Protein 5H20 (pdb70)

CATH classification: 1.10.10.10

B-factor: mean 76.18, std 34.1, range [45.08, 221.01]

Nearest PDB structures (foldseek):
  5h20-assembly1_A-2  TM=1.010E+00  e=2.659E-18  Bacteroides fragilis NCTC 9343
  5zqh-assembly1_A-2  TM=8.351E-01  e=2.480E-07  Streptococcus pneumoniae
  5dym-assembly1_A-2  TM=8.691E-01  e=1.279E-06  Clostridioides difficile R20291
  5zhv-assembly1_B  TM=8.618E-01  e=3.422E-06  Mycobacterium tuberculosis H37Rv
  3elk-assembly1_B  TM=8.307E-01  e=1.547E-05  Thermoplasma acidophilum

Organism: Bacteroides fragilis (strain ATCC 25285 / DSM 2151 / CCUG 4856 / JCM 11019 / LMG 10263 / NCTC 934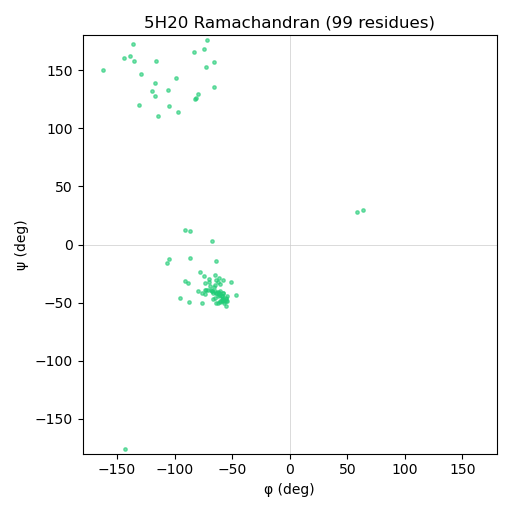3 / Onslow / VPI 2553 / EN-2) (NCBI:txid272559)

Secondary structure (DSSP, 8-state):
-HHHHHHHHHHHHHHHHHHHTTS-B-HHHHHHHHHHTT----HHHHHHHHHHHHHTTSEEEEEE--SSS--EEEEEE-HHHHHHHHHHHHHHHHTTTHHHHH-

Sequence (103 aa):
DNVKSQQMRKGMLEYCIMLLLHKEPAYASDIIQKLKEARLIVVEGTLYPLLTRRLKNDDLLSYEWVESTQGPPRKYYKLTGKGESFLGELEASWKELNETVNHIA

Solvent-accessible surface area: 7526 Å² total; per-residue (Å²): 113,124,100,122,50,101,122,150,70,28,112,48,31,38,32,4,4,72,49,4,80,178,99,61,3,43,14,54,52,1,47,100,61,5,125,129,62,224,90,137,15,94,95,63,57,2,98,63,7,1,57,107,7,58,103,76,89,12,1,40,65,114,131,58,129,63,136,169,36,103,70,100,63,71,10,104,13,25,58,115,0,74,83,74,5,36,104,41,67,60,55,104,166,109,86,94,115,57,75,110,157,123,117

Structure (mmCIF, N/CA/C/O backbone):
data_5H20
#
_entry.id   5H20
#
_cell.length_a   72.890
_cell.length_b   72.890
_cell.length_c   84.141
_cell.angle_alpha   90.000
_cell.angle_beta   90.000
_cell.angle_gamma   120.000
#
_symmetry.space_group_name_H-M   'P 32 2 1'
#
loop_
_entity.id
_entity.type
_entity.pdbx_description
1 polymer 'Putative PadR-family transcriptional regulatory protein'
2 non-polymer 'PHOSPHATE ION'
3 non-polymer alpha-D-glucopyranose
4 non-polymer 'ISOPROPYL ALCOHOL'
5 water water
#
loop_
_atom_site.group_PDB
_atom_site.id
_atom_site.type_symbol
_atom_site.label_atom_id
_atom_site.label_alt_id
_atom_site.label_comp_id
_atom_site.label_asym_id
_atom_site.label_entity_id
_atom_site.label_seq_id
_atom_site.pdbx_PDB_ins_code
_atom_site.Cartn_x
_atom_site.Cartn_y
_atom_site.Cartn_z
_atom_site.occupancy
_atom_site.B_iso_or_equiv
_atom_site.auth_seq_id
_atom_site.auth_comp_id
_atom_site.auth_asym_id
_atom_site.auth_atom_id
_atom_site.pdbx_PDB_model_num
ATOM 1 N N . ASP A 1 4 ? 28.009 -3.082 25.254 1.00 68.78 4 ASP A N 1
ATOM 2 C CA . ASP A 1 4 ? 26.760 -3.668 24.676 1.00 68.50 4 ASP A CA 1
ATOM 3 C C . ASP A 1 4 ? 26.631 -3.373 23.172 1.00 66.51 4 ASP A C 1
ATOM 4 O O . ASP A 1 4 ? 27.097 -4.171 22.354 1.00 68.42 4 ASP A O 1
ATOM 6 N N . ASN A 1 5 ? 26.018 -2.238 22.820 1.00 106.47 5 ASN A N 1
ATOM 7 C CA . ASN A 1 5 ? 25.828 -1.842 21.424 1.00 95.57 5 ASN A CA 1
ATOM 8 C C . ASN A 1 5 ? 27.115 -1.307 20.791 1.00 83.22 5 ASN A C 1
ATOM 9 O O . ASN A 1 5 ? 27.498 -1.756 19.710 1.00 79.24 5 ASN A O 1
ATOM 14 N N . VAL A 1 6 ? 27.7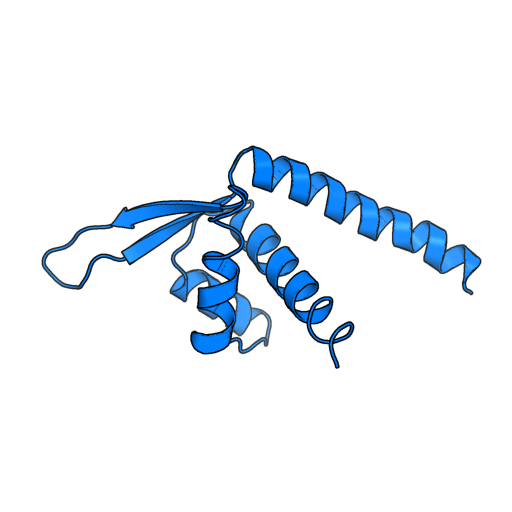72 -0.362 21.471 1.00 77.16 6 VAL A N 1
ATOM 15 C CA . VAL A 1 6 ? 29.063 0.207 21.036 1.00 69.62 6 VAL A CA 1
ATOM 16 C C . VAL A 1 6 ? 30.158 -0.866 20.908 1.00 65.34 6 VAL A C 1
ATOM 17 O O . VAL A 1 6 ? 30.870 -0.915 19.905 1.00 61.66 6 VAL A O 1
ATOM 21 N N . LYS A 1 7 ? 30.280 -1.724 21.918 1.00 66.48 7 LYS A N 1
ATOM 22 C CA . LYS A 1 7 ? 31.245 -2.828 21.892 1.00 64.86 7 LYS A CA 1
ATOM 23 C C . LYS A 1 7 ? 31.006 -3.773 20.701 1.00 61.98 7 LYS A C 1
ATOM 24 O O . LYS A 1 7 ? 31.948 -4.163 20.010 1.00 59.06 7 LYS A O 1
ATOM 30 N N . SER A 1 8 ? 29.741 -4.111 20.463 1.00 63.90 8 SER A N 1
ATOM 31 C CA . SER A 1 8 ? 29.344 -4.980 19.349 1.00 64.83 8 SER A CA 1
ATOM 32 C C . SER A 1 8 ? 29.711 -4.423 17.965 1.00 59.96 8 SER A C 1
ATOM 33 O O . SER A 1 8 ? 30.283 -5.156 17.146 1.00 59.10 8 SER A O 1
ATOM 36 N N . GLN A 1 9 ? 29.390 -3.146 17.716 1.00 58.09 9 GLN A N 1
ATOM 37 C CA A GLN A 1 9 ? 29.648 -2.524 16.410 0.50 56.75 9 GLN A CA 1
ATOM 38 C CA B GLN A 1 9 ? 29.646 -2.529 16.408 0.50 56.50 9 GLN A CA 1
ATOM 39 C C . GLN A 1 9 ? 31.145 -2.359 16.156 1.00 5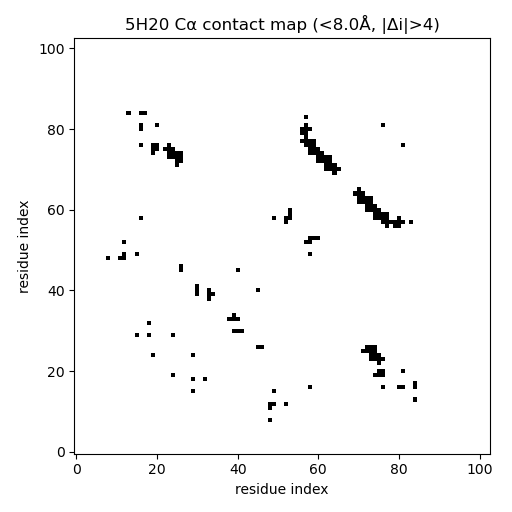3.49 9 GLN A C 1
ATOM 40 O O . GLN A 1 9 ? 31.619 -2.584 15.025 1.00 54.12 9 GLN A O 1
ATOM 51 N N . MET A 1 10 ? 31.880 -1.991 17.208 1.00 52.22 10 MET A N 1
ATOM 52 C CA . MET A 1 10 ? 33.339 -1.812 17.149 1.00 51.57 10 MET A CA 1
ATOM 53 C C . MET A 1 10 ? 34.090 -3.129 16.886 1.00 51.39 10 MET A C 1
ATOM 54 O O . MET A 1 10 ? 35.099 -3.137 16.185 1.00 51.69 10 MET A O 1
ATOM 59 N N . ARG A 1 11 ? 33.588 -4.225 17.455 1.00 51.38 11 ARG A N 1
ATOM 60 C CA . ARG A 1 11 ? 34.152 -5.561 17.236 1.00 52.88 11 ARG A CA 1
ATOM 61 C C . ARG A 1 11 ? 33.843 -6.103 15.843 1.00 51.86 11 ARG A C 1
ATOM 62 O O . ARG A 1 11 ? 34.701 -6.750 15.233 1.00 54.15 11 ARG A O 1
ATOM 70 N N . LYS A 1 12 ? 32.620 -5.856 15.358 1.00 50.57 12 LYS A N 1
ATOM 71 C CA . LYS A 1 12 ? 32.248 -6.134 13.951 1.00 51.20 12 LYS A CA 1
ATOM 72 C C . LYS A 1 12 ? 33.171 -5.372 13.008 1.00 48.29 12 LYS A C 1
ATOM 73 O O . LYS A 1 12 ? 33.609 -5.926 12.001 1.00 50.33 12 LYS A O 1
ATOM 79 N N . GLY A 1 13 ? 33.450 -4.113 13.361 1.00 45.54 13 GLY A N 1
ATOM 80 C CA . GLY A 1 13 ? 34.334 -3.219 12.605 1.00 46.36 13 GLY A CA 1
ATOM 81 C C . GLY A 1 13 ? 35.734 -3.777 12.470 1.00 47.60 13 GLY A C 1
ATOM 82 O O . GLY A 1 13 ? 36.285 -3.829 11.363 1.00 49.96 13 GLY A O 1
ATOM 83 N N . MET A 1 14 ? 36.295 -4.219 13.593 1.00 47.22 14 MET A N 1
ATOM 84 C CA . MET A 1 14 ? 37.624 -4.844 13.592 1.00 50.97 14 MET A CA 1
ATOM 85 C C . MET A 1 14 ? 37.686 -6.061 12.650 1.00 50.59 14 MET A C 1
ATOM 86 O O . MET A 1 14 ? 38.578 -6.141 11.800 1.00 53.42 14 MET A O 1
ATOM 91 N N . LE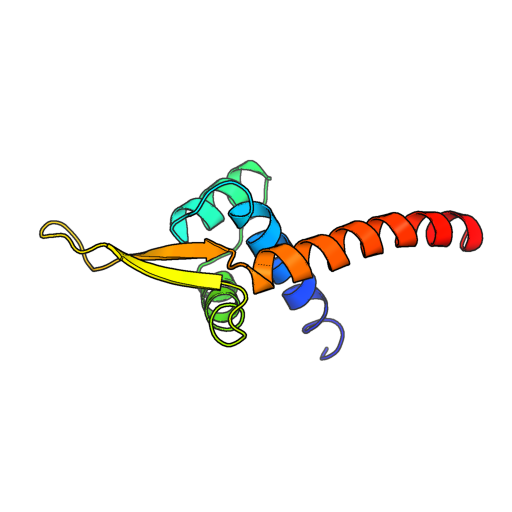U A 1 15 ? 36.718 -6.966 12.796 1.00 59.05 15 LEU A N 1
ATOM 92 C CA . LEU A 1 15 ? 36.586 -8.155 11.944 1.00 56.80 15 LEU A CA 1
ATOM 93 C C . LEU A 1 15 ? 36.353 -7.784 10.468 1.00 54.29 15 LEU A C 1
ATOM 94 O O . LEU A 1 15 ? 36.978 -8.371 9.585 1.00 53.85 15 LEU A O 1
ATOM 99 N N . GLU A 1 16 ? 35.494 -6.790 10.213 1.00 52.82 16 GLU A N 1
ATOM 100 C CA . GLU A 1 16 ? 35.248 -6.288 8.845 1.00 51.80 16 GLU A CA 1
ATOM 101 C C . GLU A 1 16 ? 36.498 -5.736 8.168 1.00 52.96 16 GLU A C 1
ATOM 102 O O . GLU A 1 16 ? 36.698 -5.947 6.969 1.00 52.77 16 GLU A O 1
ATOM 108 N N . TYR A 1 17 ? 37.316 -5.029 8.947 1.00 54.82 17 TYR A N 1
ATOM 109 C CA . TYR A 1 17 ? 38.592 -4.484 8.502 1.00 57.57 17 TYR A CA 1
ATOM 110 C C . TYR A 1 17 ? 39.582 -5.606 8.210 1.00 58.53 17 TYR A C 1
ATOM 111 O O . TYR A 1 17 ? 40.332 -5.532 7.242 1.00 60.04 17 TYR A O 1
ATOM 120 N N . CYS A 1 18 ? 39.566 -6.627 9.060 1.00 58.43 18 CYS A N 1
ATOM 121 C CA . CYS A 1 18 ? 40.410 -7.806 8.924 1.00 60.33 18 CYS A CA 1
ATOM 122 C C . CYS A 1 18 ? 40.087 -8.619 7.657 1.00 58.28 18 CYS A C 1
ATOM 123 O O . CYS A 1 18 ? 41.001 -9.082 6.964 1.00 59.79 18 CYS A O 1
ATOM 126 N N . ILE A 1 19 ? 38.793 -8.774 7.363 1.00 55.21 19 ILE A N 1
ATOM 127 C CA . ILE A 1 19 ? 38.318 -9.425 6.136 1.00 53.96 19 ILE A CA 1
ATOM 128 C C . ILE A 1 19 ? 38.810 -8.660 4.885 1.00 54.84 19 ILE A C 1
ATOM 129 O O . ILE A 1 19 ? 39.368 -9.272 3.951 1.00 55.11 19 ILE A O 1
ATOM 134 N N . MET A 1 20 ? 38.611 -7.334 4.887 1.00 55.07 20 MET A N 1
ATOM 135 C CA . MET A 1 20 ? 39.044 -6.476 3.774 1.00 56.68 20 MET A CA 1
ATOM 136 C C . MET A 1 20 ? 40.559 -6.518 3.607 1.00 60.09 20 MET A C 1
ATOM 137 O O . MET A 1 20 ? 41.056 -6.586 2.471 1.00 61.75 20 MET A O 1
ATOM 142 N N . LEU A 1 21 ? 41.275 -6.501 4.737 1.00 61.63 21 LEU A N 1
ATOM 143 C CA . LEU A 1 21 ? 42.728 -6.715 4.760 1.00 65.98 21 LEU A CA 1
ATOM 144 C C . LEU A 1 21 ? 43.148 -8.024 4.096 1.00 66.17 21 LEU A C 1
ATOM 145 O O . LEU A 1 21 ? 43.990 -8.010 3.198 1.00 69.13 21 LEU A O 1
ATOM 150 N N . LEU A 1 22 ? 42.551 -9.138 4.529 1.00 63.80 22 LEU A N 1
ATOM 151 C CA . LEU A 1 22 ? 42.862 -10.473 3.989 1.00 64.32 22 LEU A CA 1
ATOM 152 C C . LEU A 1 22 ? 42.496 -10.642 2.511 1.00 63.42 22 LEU A C 1
ATOM 153 O O . LEU A 1 22 ? 43.174 -11.369 1.790 1.00 65.41 22 LEU A O 1
ATOM 158 N N . LEU A 1 23 ? 41.461 -9.937 2.058 1.00 61.49 23 LEU A N 1
ATOM 159 C CA . LEU A 1 23 ? 41.010 -10.025 0.662 1.00 61.42 23 LEU A CA 1
ATOM 160 C C . LEU A 1 23 ? 41.725 -9.090 -0.322 1.00 65.09 23 LEU A C 1
ATOM 161 O O . LEU A 1 23 ? 41.590 -9.250 -1.537 1.00 65.75 23 LEU A O 1
ATOM 166 N N . HIS A 1 24 ? 42.498 -8.137 0.210 1.00 68.45 24 HIS A N 1
ATOM 167 C CA . HIS A 1 24 ? 43.085 -7.062 -0.597 1.00 72.95 24 HIS A CA 1
ATOM 168 C C . HIS A 1 24 ? 44.106 -7.539 -1.627 1.00 77.32 24 HIS A C 1
ATOM 169 O O . HIS A 1 24 ? 44.186 -6.964 -2.713 1.00 80.03 24 HIS A O 1
ATOM 176 N N . LYS A 1 25 ? 44.870 -8.580 -1.297 1.00 78.90 25 LYS A N 1
ATOM 177 C CA . LYS A 1 25 ? 45.828 -9.130 -2.257 1.00 83.78 25 LYS A CA 1
ATOM 178 C C . LYS A 1 25 ? 45.248 -10.309 -3.031 1.00 81.51 25 LYS A C 1
ATOM 179 O O . LYS A 1 25 ? 45.378 -10.368 -4.257 1.00 83.53 25 LYS A O 1
ATOM 185 N N . GLU A 1 26 ? 44.602 -11.228 -2.314 1.00 77.98 26 GLU A N 1
ATOM 186 C CA . GLU A 1 26 ? 44.049 -12.430 -2.918 1.00 76.60 26 GLU A CA 1
ATOM 187 C C . GLU A 1 26 ? 42.536 -12.527 -2.737 1.00 71.90 26 GLU A C 1
ATOM 188 O O . GLU A 1 26 ? 42.043 -12.336 -1.620 1.00 69.91 26 GLU A O 1
ATOM 194 N N . PRO A 1 27 ? 41.796 -12.834 -3.833 1.00 71.05 27 PRO A N 1
ATOM 195 C CA . PRO A 1 27 ? 40.408 -13.267 -3.672 1.00 67.68 27 PRO A CA 1
ATOM 196 C C . PRO A 1 27 ? 40.370 -14.618 -2.951 1.00 66.77 27 PRO A C 1
ATOM 197 O O . PRO A 1 27 ? 41.369 -15.342 -2.961 1.00 69.17 27 PRO A O 1
ATOM 201 N N . ALA A 1 28 ? 39.247 -14.943 -2.313 1.00 64.20 28 ALA A N 1
ATOM 202 C CA . ALA A 1 28 ? 39.173 -16.132 -1.457 1.00 63.55 28 ALA A CA 1
ATOM 203 C C . ALA A 1 28 ? 37.752 -16.596 -1.159 1.00 61.76 28 ALA A C 1
ATOM 204 O O . ALA A 1 28 ? 36.818 -15.792 -1.143 1.00 60.17 28 ALA A O 1
ATOM 206 N N . TYR A 1 29 ? 37.615 -17.906 -0.949 1.00 62.56 29 TYR A N 1
ATOM 207 C CA . TYR A 1 29 ? 36.426 -18.502 -0.356 1.00 62.36 29 TYR A CA 1
ATOM 208 C C . TYR A 1 29 ? 36.435 -18.157 1.132 1.00 61.39 29 TYR A C 1
ATOM 209 O O . TYR A 1 29 ? 37.507 -17.941 1.728 1.00 61.40 29 TYR A O 1
ATOM 218 N N . ALA A 1 30 ? 35.248 -18.094 1.733 1.00 60.85 30 ALA A N 1
ATOM 219 C CA . ALA A 1 30 ? 35.109 -17.942 3.181 1.00 60.28 30 ALA A CA 1
ATOM 220 C C . ALA A 1 30 ? 36.011 -18.896 3.992 1.00 62.01 30 ALA A C 1
ATOM 221 O O . ALA A 1 30 ? 36.633 -18.478 4.968 1.00 61.73 30 ALA A O 1
ATOM 223 N N . SER A 1 31 ? 36.074 -20.157 3.563 1.00 64.52 31 SER A N 1
ATOM 224 C CA . SER A 1 31 ? 36.989 -21.176 4.098 1.00 67.20 31 SER A CA 1
ATOM 225 C C . SER A 1 31 ? 38.476 -20.817 4.004 1.00 67.23 31 SER A C 1
ATOM 226 O O . SER A 1 31 ? 39.260 -21.268 4.836 1.00 70.42 31 SER A O 1
ATOM 229 N N . ASP A 1 32 ? 38.870 -20.038 2.991 1.00 65.32 32 ASP A N 1
ATOM 230 C CA . ASP A 1 32 ? 40.260 -19.563 2.908 1.00 66.01 32 ASP A CA 1
ATOM 231 C C . ASP A 1 32 ? 40.502 -18.484 3.952 1.00 64.53 32 ASP A C 1
ATOM 232 O O . ASP A 1 32 ? 41.575 -18.432 4.545 1.00 67.01 32 ASP A O 1
ATOM 237 N N . ILE A 1 33 ? 39.504 -17.621 4.142 1.00 61.31 33 ILE A N 1
ATOM 238 C CA . ILE A 1 33 ? 39.547 -16.550 5.134 1.00 60.36 33 ILE A CA 1
ATOM 239 C C . ILE A 1 33 ? 39.663 -17.151 6.535 1.00 62.27 33 ILE A C 1
ATOM 240 O O . ILE A 1 33 ? 40.560 -16.767 7.288 1.00 63.69 33 ILE A O 1
ATOM 245 N N . ILE A 1 34 ? 38.780 -18.110 6.840 1.00 62.76 34 ILE A N 1
ATOM 246 C CA . ILE A 1 34 ? 38.790 -18.852 8.112 1.00 65.88 34 ILE A CA 1
ATOM 247 C C . ILE A 1 34 ? 40.172 -19.477 8.353 1.00 69.97 34 ILE A C 1
ATOM 248 O O . ILE A 1 34 ? 40.711 -19.371 9.463 1.00 72.75 34 ILE A O 1
ATOM 253 N N . GLN A 1 35 ? 40.742 -20.070 7.303 1.00 70.79 35 GLN A N 1
ATOM 254 C CA . GLN A 1 35 ? 42.044 -20.736 7.366 1.00 75.71 35 GLN A CA 1
ATOM 255 C C . GLN A 1 35 ? 43.209 -19.770 7.609 1.00 77.23 35 GLN A C 1
ATOM 256 O O . GLN A 1 35 ? 44.132 -20.090 8.363 1.00 81.79 35 GLN A O 1
ATOM 262 N N . LYS A 1 36 ? 43.163 -18.600 6.966 1.00 73.39 36 LYS A N 1
ATOM 263 C CA . LYS A 1 36 ? 44.209 -17.573 7.121 1.00 73.11 36 LYS A CA 1
ATOM 264 C C . LYS A 1 36 ? 44.164 -16.929 8.499 1.00 72.01 36 LYS A C 1
ATOM 265 O O . LYS A 1 36 ? 45.202 -16.536 9.048 1.00 74.29 36 LYS A O 1
ATOM 271 N N . LEU A 1 37 ? 42.950 -16.833 9.040 1.00 69.30 37 LEU A N 1
ATOM 272 C CA . LEU A 1 37 ? 42.717 -16.452 10.413 1.00 69.01 37 LEU A CA 1
ATOM 273 C C . LEU A 1 37 ? 43.306 -17.484 11.391 1.00 73.04 37 LEU A C 1
ATOM 274 O O . LEU A 1 37 ? 43.899 -17.099 12.399 1.00 74.44 37 LEU A O 1
ATOM 279 N N . LYS A 1 38 ? 43.148 -18.778 11.080 1.00 75.23 38 LYS A N 1
ATOM 280 C CA . LYS A 1 38 ? 43.685 -19.883 11.894 1.00 79.71 38 LYS A CA 1
ATOM 281 C C . LYS A 1 38 ? 45.208 -19.802 12.033 1.00 82.91 38 LYS A C 1
ATOM 282 O O . LYS A 1 38 ? 45.748 -19.979 13.136 1.00 86.12 38 LYS A O 1
ATOM 288 N N . GLU A 1 39 ? 45.874 -19.522 10.912 1.00 82.58 39 GLU A N 1
ATOM 289 C CA . GLU A 1 39 ? 47.314 -19.267 10.841 1.00 85.74 39 GLU A CA 1
ATOM 290 C C . GLU A 1 39 ? 47.746 -18.050 11.658 1.00 84.64 39 GLU A C 1
ATOM 291 O O . GLU A 1 39 ? 48.881 -17.995 12.125 1.00 88.62 39 GLU A O 1
ATOM 297 N N . ALA A 1 40 ? 46.841 -17.078 11.805 1.00 80.06 40 ALA A N 1
ATOM 298 C CA . ALA A 1 40 ? 47.075 -15.873 12.613 1.00 79.68 40 ALA A CA 1
ATOM 299 C C . ALA A 1 40 ? 46.715 -16.079 14.091 1.00 81.18 40 ALA A C 1
ATOM 300 O O . ALA A 1 40 ? 46.673 -15.112 14.873 1.00 81.50 40 ALA A O 1
ATOM 302 N N . ARG A 1 41 ? 46.492 -17.346 14.466 1.00 82.93 41 ARG A N 1
ATOM 303 C CA . ARG A 1 41 ? 46.068 -17.770 15.816 1.00 84.64 41 ARG A CA 1
ATOM 304 C C . ARG A 1 41 ? 44.685 -17.233 16.217 1.00 80.65 41 ARG A C 1
ATOM 305 O O . ARG A 1 41 ? 44.405 -17.018 17.407 1.00 82.14 41 ARG A O 1
ATOM 313 N N . LEU A 1 42 ? 43.832 -17.032 15.207 1.00 76.01 42 LEU A N 1
ATOM 314 C CA . LEU A 1 42 ? 42.461 -16.544 15.376 1.00 72.47 42 LEU A CA 1
ATOM 315 C C . LEU A 1 42 ? 41.443 -17.581 14.909 1.00 71.62 42 LEU A C 1
ATOM 316 O O . LEU A 1 42 ? 41.545 -18.107 13.801 1.00 71.22 42 LEU A O 1
ATOM 321 N N . ILE A 1 43 ? 40.483 -17.886 15.775 1.00 72.41 43 ILE A N 1
ATOM 322 C CA . ILE A 1 43 ? 39.347 -18.733 15.430 1.00 72.46 43 ILE A CA 1
ATOM 323 C C . ILE A 1 43 ? 38.148 -17.803 15.264 1.00 69.09 43 ILE A C 1
ATOM 324 O O . ILE A 1 43 ? 37.781 -17.068 16.185 1.00 69.32 43 ILE A O 1
ATOM 329 N N . VAL A 1 44 ? 37.588 -17.806 14.062 1.00 66.66 44 VAL A N 1
ATOM 330 C CA . VAL A 1 44 ? 36.341 -17.104 13.760 1.00 64.20 44 VAL A CA 1
ATOM 331 C C . VAL A 1 44 ? 35.478 -18.138 13.037 1.00 65.18 44 VAL A C 1
ATOM 332 O O . VAL A 1 44 ? 35.879 -18.677 11.996 1.00 65.37 44 VAL A O 1
ATOM 336 N N . VAL A 1 45 ? 34.318 -18.429 13.614 1.00 66.60 45 VAL A N 1
ATOM 337 C CA . VAL A 1 45 ? 33.393 -19.426 13.071 1.00 68.84 45 VAL A CA 1
ATOM 338 C C . VAL A 1 45 ? 32.507 -18.845 11.963 1.00 66.38 45 VAL A C 1
ATOM 339 O O . VAL A 1 45 ? 32.435 -17.617 11.787 1.00 62.95 45 VAL A O 1
ATOM 343 N N . GLU A 1 46 ? 31.852 -19.745 11.227 1.00 68.79 46 GLU A N 1
ATOM 344 C CA . GLU A 1 46 ? 30.933 -19.406 10.136 1.00 67.81 46 GLU A CA 1
ATOM 345 C C . GLU A 1 46 ? 29.813 -18.471 10.590 1.00 66.81 46 GLU A C 1
ATOM 346 O O . GLU A 1 46 ? 29.540 -17.477 9.927 1.00 64.00 46 GLU A O 1
ATOM 352 N N . GLY A 1 47 ? 29.199 -18.780 11.735 1.00 69.68 47 GLY A N 1
ATOM 353 C CA . GLY A 1 47 ? 28.186 -17.919 12.362 1.00 69.77 47 GLY A CA 1
ATOM 354 C C . GLY A 1 47 ? 28.597 -16.459 12.538 1.00 65.48 47 GLY A C 1
ATOM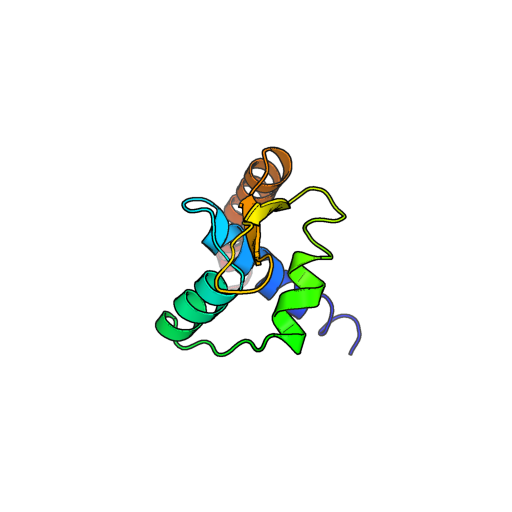 355 O O . GLY A 1 47 ? 27.746 -15.565 12.473 1.00 65.38 47 GLY A O 1
ATOM 356 N N . THR A 1 48 ? 29.895 -16.224 12.761 1.00 62.77 48 THR A N 1
ATOM 357 C CA . THR A 1 48 ? 30.451 -14.875 12.919 1.00 59.85 48 THR A CA 1
ATOM 358 C C . THR A 1 48 ? 30.839 -14.276 11.547 1.00 56.59 48 THR A C 1
ATOM 359 O O . THR A 1 48 ? 30.451 -13.152 11.222 1.00 55.34 48 THR A O 1
ATOM 363 N N . LEU A 1 49 ? 31.583 -15.048 10.751 1.00 55.76 49 LEU A N 1
ATOM 364 C CA . LEU A 1 49 ? 32.126 -14.599 9.473 1.00 53.37 49 LEU A CA 1
ATOM 365 C C . LEU A 1 49 ? 31.055 -14.313 8.398 1.00 53.24 49 LEU A C 1
ATOM 366 O O . LEU A 1 49 ? 31.091 -13.266 7.751 1.00 51.02 49 LEU A O 1
ATOM 371 N N . TYR A 1 50 ? 30.108 -15.237 8.233 1.00 56.06 50 TYR A N 1
ATOM 372 C CA . TYR A 1 50 ? 29.124 -15.177 7.136 1.00 57.23 50 TYR A CA 1
ATOM 373 C C . TYR A 1 50 ? 28.287 -13.878 7.090 1.00 56.71 50 TYR A C 1
ATOM 374 O O . TYR A 1 50 ? 28.196 -13.280 6.006 1.00 55.81 50 TYR A O 1
ATOM 383 N N . PRO A 1 51 ? 27.701 -13.427 8.240 1.00 57.92 51 PRO A N 1
ATOM 384 C CA . PRO A 1 51 ? 26.926 -12.177 8.195 1.00 58.44 51 PRO A CA 1
ATOM 385 C C . PRO A 1 51 ? 27.736 -10.920 7.878 1.00 55.92 51 PRO A C 1
ATOM 386 O O . PRO A 1 51 ? 27.176 -9.959 7.351 1.00 56.60 51 PRO A O 1
ATOM 390 N N . LEU A 1 52 ? 29.029 -10.921 8.194 1.00 53.93 52 LEU A N 1
ATOM 391 C CA . LEU A 1 52 ? 29.895 -9.769 7.903 1.00 52.44 52 LEU A CA 1
ATOM 392 C C . LEU A 1 52 ? 30.258 -9.696 6.417 1.00 51.34 52 LEU A C 1
ATOM 393 O O . LEU A 1 52 ? 30.243 -8.602 5.812 1.00 51.52 52 LEU A O 1
ATOM 398 N N . LEU A 1 53 ? 30.557 -10.858 5.831 1.00 50.84 53 LEU A N 1
ATOM 399 C CA . LEU A 1 53 ? 30.757 -10.979 4.396 1.00 50.74 53 LEU A CA 1
ATOM 400 C C . LEU A 1 53 ? 29.538 -10.443 3.639 1.00 52.40 53 LEU A C 1
ATOM 401 O O . LEU A 1 53 ? 29.686 -9.629 2.717 1.00 52.04 53 LEU A O 1
ATOM 406 N N . THR A 1 54 ? 28.353 -10.894 4.065 1.00 54.67 54 THR A N 1
ATOM 407 C CA . THR A 1 54 ? 27.069 -10.459 3.519 1.00 57.35 54 THR A CA 1
ATOM 408 C C . THR A 1 54 ? 26.889 -8.936 3.676 1.00 57.36 54 THR A C 1
ATOM 409 O O . THR A 1 54 ? 26.503 -8.271 2.705 1.00 58.47 54 THR A O 1
ATOM 413 N N . ARG A 1 55 ? 27.222 -8.404 4.860 1.00 56.83 55 ARG A N 1
ATOM 414 C CA A ARG A 1 55 ? 27.127 -6.968 5.149 0.50 57.98 55 ARG A CA 1
ATOM 415 C CA B ARG A 1 55 ? 27.110 -6.965 5.134 0.50 57.98 55 ARG A CA 1
ATOM 416 C C . ARG A 1 55 ? 28.059 -6.132 4.259 1.00 56.56 55 ARG A C 1
ATOM 417 O O . ARG A 1 55 ? 27.663 -5.090 3.742 1.00 58.16 55 ARG A O 1
ATOM 432 N N . LEU A 1 56 ? 29.296 -6.609 4.090 1.00 54.09 56 LEU A N 1
ATOM 433 C CA . LEU A 1 56 ? 30.301 -5.954 3.238 1.00 53.43 56 LEU A CA 1
ATOM 434 C C . LEU A 1 56 ? 29.942 -6.032 1.744 1.00 54.43 56 LEU A C 1
ATOM 435 O O . LEU A 1 56 ? 30.147 -5.049 1.013 1.00 55.50 56 LEU A O 1
ATOM 440 N N . LYS A 1 57 ? 29.407 -7.180 1.300 1.00 54.74 57 LYS A N 1
ATOM 441 C CA . LYS A 1 57 ? 28.885 -7.318 -0.075 1.00 56.97 57 LYS A CA 1
ATOM 442 C C . LYS A 1 57 ? 27.723 -6.358 -0.335 1.00 59.89 57 LYS A C 1
ATOM 443 O O . LYS A 1 57 ? 27.661 -5.740 -1.402 1.00 61.51 57 LYS A O 1
ATOM 449 N N . ASN A 1 58 ? 26.814 -6.255 0.638 1.00 61.33 58 ASN A N 1
ATOM 450 C CA . ASN A 1 58 ? 25.632 -5.392 0.535 1.00 65.32 58 ASN A CA 1
ATOM 451 C C . ASN A 1 58 ? 25.967 -3.910 0.407 1.00 66.87 58 ASN A C 1
ATOM 452 O O . ASN A 1 58 ? 25.247 -3.166 -0.252 1.00 70.28 58 ASN A O 1
ATOM 457 N N . ASP A 1 59 ? 27.071 -3.503 1.026 1.00 65.52 59 ASP A N 1
ATOM 458 C CA . ASP A 1 59 ? 27.593 -2.148 0.883 1.00 67.97 59 ASP A CA 1
ATOM 459 C C . ASP A 1 59 ? 28.600 -2.033 -0.283 1.00 67.24 59 ASP A C 1
ATOM 460 O O . ASP A 1 59 ? 29.297 -1.023 -0.414 1.00 68.76 59 ASP A O 1
ATOM 465 N N . ASP A 1 60 ? 28.652 -3.074 -1.126 1.00 66.16 60 ASP A N 1
ATOM 466 C CA . ASP A 1 60 ? 29.506 -3.139 -2.334 1.00 66.38 60 ASP A CA 1
ATOM 467 C C . ASP A 1 60 ? 31.016 -2.985 -2.057 1.00 64.91 60 ASP A C 1
ATOM 468 O O . ASP A 1 60 ? 31.764 -2.487 -2.910 1.00 66.15 60 ASP A O 1
ATOM 473 N N . LEU A 1 61 ? 31.443 -3.391 -0.860 1.00 62.52 61 LEU A N 1
ATOM 474 C CA . LEU A 1 61 ? 32.849 -3.361 -0.457 1.00 59.62 61 LEU A CA 1
ATOM 475 C C . LEU A 1 61 ? 33.528 -4.665 -0.858 1.00 57.05 61 LEU A C 1
ATOM 476 O O . LEU A 1 61 ? 34.718 -4.684 -1.172 1.00 55.96 61 LEU A O 1
ATOM 481 N N . LEU A 1 62 ? 32.744 -5.743 -0.810 1.00 56.95 62 LEU A N 1
ATOM 482 C CA . LEU A 1 62 ? 33.076 -7.035 -1.398 1.00 55.83 62 LEU A CA 1
ATOM 483 C C . LEU A 1 62 ? 32.073 -7.357 -2.509 1.00 57.91 62 LEU A C 1
ATOM 484 O O . LEU A 1 62 ? 30.975 -6.801 -2.547 1.00 60.72 62 LEU A O 1
ATOM 489 N N . SER A 1 63 ? 32.476 -8.236 -3.419 1.00 57.80 63 SER A N 1
ATOM 490 C CA . SER A 1 63 ? 31.574 -8.845 -4.395 1.00 60.57 63 SER A CA 1
ATOM 491 C C . SER A 1 63 ? 32.017 -10.286 -4.621 1.00 58.84 63 SER A C 1
ATOM 492 O O . SER A 1 63 ? 33.158 -10.644 -4.301 1.00 57.05 63 SER A O 1
ATOM 495 N N . TYR A 1 64 ? 31.113 -11.112 -5.140 1.00 60.06 64 TYR A N 1
ATOM 496 C CA . TYR A 1 64 ? 31.428 -12.512 -5.345 1.00 59.26 64 TYR A CA 1
ATOM 497 C C . TYR A 1 64 ? 30.896 -13.053 -6.673 1.00 62.76 64 TYR A C 1
ATOM 498 O O . TYR A 1 64 ? 30.019 -12.455 -7.318 1.00 66.05 64 TYR A O 1
ATOM 507 N N . GLU A 1 65 ? 31.461 -14.190 -7.063 1.00 63.24 65 GLU A N 1
ATOM 508 C CA . GLU A 1 65 ? 30.951 -15.006 -8.154 1.00 66.47 65 GLU A CA 1
ATOM 509 C C . GLU A 1 65 ? 30.821 -16.445 -7.652 1.00 63.90 65 GLU A C 1
ATOM 510 O O . GLU A 1 65 ? 31.573 -16.884 -6.768 1.00 62.88 65 GLU A O 1
ATOM 516 N N . TRP A 1 66 ? 29.819 -17.149 -8.160 1.00 63.85 66 TRP A N 1
ATOM 517 C CA . TRP A 1 66 ? 29.594 -18.545 -7.797 1.00 61.11 66 TRP A CA 1
ATOM 518 C C . TRP A 1 66 ? 30.550 -19.464 -8.575 1.00 61.81 66 TRP A C 1
ATOM 519 O O . TRP A 1 66 ? 30.683 -19.344 -9.794 1.00 63.59 66 TRP A O 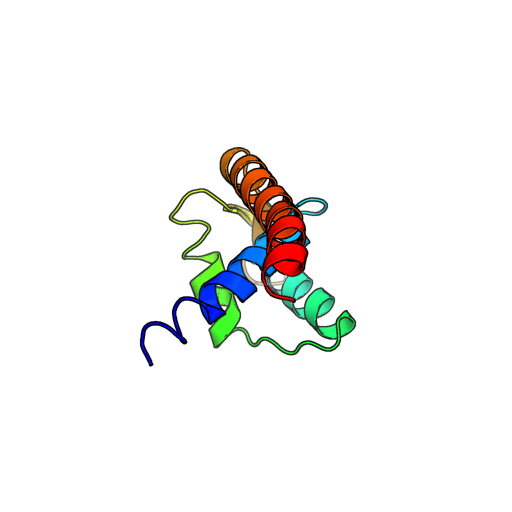1
ATOM 530 N N . VAL A 1 67 ? 31.226 -20.349 -7.845 1.00 60.29 67 VAL A N 1
ATOM 531 C CA . VAL A 1 67 ? 32.043 -21.397 -8.429 1.00 62.37 67 VAL A CA 1
ATOM 532 C C . VAL A 1 67 ? 31.163 -22.645 -8.447 1.00 63.06 67 VAL A C 1
ATOM 533 O O . VAL A 1 67 ? 30.774 -23.167 -7.402 1.00 62.39 67 VAL A O 1
ATOM 537 N N . GLU A 1 68 ? 30.840 -23.098 -9.655 1.00 66.90 68 GLU A N 1
ATOM 538 C CA . GLU A 1 68 ? 29.872 -24.176 -9.874 1.00 66.94 68 GLU A CA 1
ATOM 539 C C . GLU A 1 68 ? 30.604 -25.448 -10.251 1.00 68.06 68 GLU A C 1
ATOM 540 O O . GLU A 1 68 ? 31.497 -25.435 -11.110 1.00 70.95 68 GLU A O 1
ATOM 546 N N . SER A 1 69 ? 30.221 -26.541 -9.599 1.00 66.72 69 SER A N 1
ATOM 547 C CA . SER A 1 69 ? 30.880 -27.839 -9.757 1.00 68.49 69 SER A CA 1
ATOM 548 C C . SER A 1 69 ? 29.842 -28.954 -9.872 1.00 68.53 69 SER A C 1
ATOM 549 O O . SER A 1 69 ? 28.643 -28.719 -9.720 1.00 66.90 69 SER A O 1
ATOM 552 N N . THR A 1 70 ? 30.309 -30.164 -10.165 1.00 71.57 70 THR A N 1
ATOM 553 C CA . THR A 1 70 ? 29.454 -31.350 -10.122 1.00 72.63 70 THR A CA 1
ATOM 554 C C . THR A 1 70 ? 29.752 -32.198 -8.877 1.00 73.40 70 THR A C 1
ATOM 555 O O . THR A 1 70 ? 28.966 -33.074 -8.510 1.00 74.32 70 THR A O 1
ATOM 559 N N . GLN A 1 71 ? 30.868 -31.884 -8.214 1.00 74.89 71 GLN A N 1
ATOM 560 C CA . GLN A 1 71 ? 31.400 -32.639 -7.064 1.00 77.43 71 GLN A CA 1
ATOM 561 C C . GLN A 1 71 ? 30.900 -32.128 -5.713 1.00 75.96 71 GLN A C 1
ATOM 562 O O . GLN A 1 71 ? 30.768 -32.896 -4.751 1.00 79.62 71 GLN A O 1
ATOM 568 N N . GLY A 1 72 ? 30.642 -30.827 -5.643 1.00 71.59 72 GLY A N 1
ATOM 569 C CA . GLY A 1 72 ? 30.156 -30.194 -4.427 1.00 70.01 72 GLY A CA 1
ATOM 570 C C . GLY A 1 72 ? 29.162 -29.098 -4.767 1.00 65.92 72 GLY A C 1
ATOM 571 O O . GLY A 1 72 ? 28.828 -28.915 -5.942 1.00 63.87 72 GLY A O 1
ATOM 572 N N . PRO A 1 73 ? 28.688 -28.358 -3.742 1.00 65.64 73 PRO A N 1
ATOM 573 C CA . PRO A 1 73 ? 27.736 -27.260 -3.921 1.00 63.68 73 PRO A CA 1
ATOM 574 C C . PRO A 1 73 ? 28.401 -26.009 -4.517 1.00 60.55 73 PRO A C 1
ATOM 575 O O . PRO A 1 73 ? 29.643 -25.956 -4.591 1.00 59.49 73 PRO A O 1
ATOM 579 N N . PRO A 1 74 ? 27.592 -25.016 -4.961 1.00 60.36 74 PRO A N 1
ATOM 580 C CA . PRO A 1 74 ? 28.174 -23.730 -5.391 1.00 58.91 74 PRO A CA 1
ATOM 581 C C . PRO A 1 74 ? 28.828 -22.972 -4.236 1.00 59.3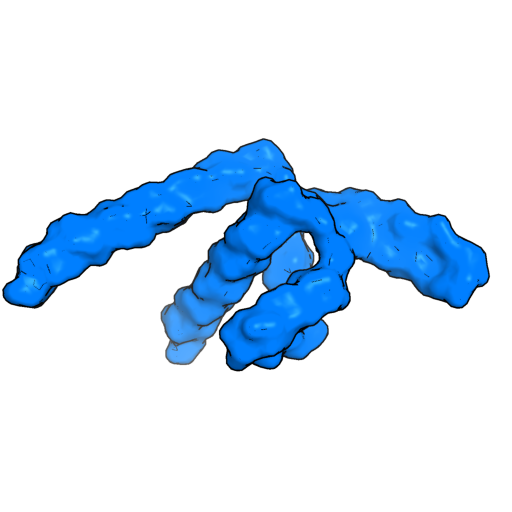7 74 PRO A C 1
ATOM 582 O O . PRO A 1 74 ? 28.259 -22.886 -3.139 1.00 61.29 74 PRO A O 1
ATOM 586 N N . ARG A 1 75 ? 30.019 -22.439 -4.488 1.00 58.38 75 ARG A N 1
ATOM 587 C CA . ARG A 1 75 ? 30.795 -21.748 -3.469 1.00 57.46 75 ARG A CA 1
ATOM 588 C C . ARG A 1 75 ? 30.970 -20.291 -3.884 1.00 55.76 75 ARG A C 1
ATOM 589 O O . ARG A 1 75 ? 31.172 -20.003 -5.068 1.00 56.45 75 ARG A O 1
ATOM 597 N N . LYS A 1 76 ? 30.850 -19.385 -2.918 1.00 55.17 76 LYS A N 1
ATOM 598 C CA . LYS A 1 76 ? 31.003 -17.955 -3.151 1.00 54.15 76 LYS A CA 1
ATOM 599 C C . LYS A 1 76 ? 32.491 -17.616 -3.163 1.00 53.15 76 LYS A C 1
ATOM 600 O O . LYS A 1 76 ? 33.243 -17.975 -2.258 1.00 53.17 76 LYS A O 1
ATOM 606 N N . TYR A 1 77 ? 32.930 -16.964 -4.231 1.00 53.00 77 TYR A N 1
ATOM 607 C CA . TYR A 1 77 ? 34.338 -16.619 -4.349 1.00 53.86 77 TYR A CA 1
ATOM 608 C C . TYR A 1 77 ? 34.445 -15.107 -4.316 1.00 53.57 77 TYR A C 1
ATOM 609 O O . TYR A 1 77 ? 33.999 -14.409 -5.227 1.00 55.83 77 TYR A O 1
ATOM 618 N N . TYR A 1 78 ? 35.004 -14.621 -3.219 1.00 52.47 78 TYR A N 1
ATOM 619 C CA . TYR A 1 78 ? 34.913 -13.223 -2.839 1.00 51.55 78 TYR A CA 1
ATOM 620 C C . TYR A 1 78 ? 36.165 -12.479 -3.235 1.00 53.00 78 TYR A C 1
ATOM 621 O O . TYR A 1 78 ? 37.270 -13.010 -3.142 1.00 54.37 78 TYR A O 1
ATOM 630 N N . LYS A 1 79 ? 35.974 -11.236 -3.653 1.00 54.19 79 LYS A N 1
ATOM 631 C CA . LYS A 1 79 ? 37.071 -10.302 -3.868 1.00 57.06 79 LYS A CA 1
ATOM 632 C C . LYS A 1 79 ? 36.713 -8.943 -3.276 1.00 56.47 79 LYS A C 1
ATOM 633 O O . LYS A 1 79 ? 35.536 -8.632 -3.070 1.00 55.90 79 LYS A O 1
ATOM 639 N N . LEU A 1 80 ? 37.741 -8.150 -2.995 1.00 57.54 80 LEU A N 1
ATOM 640 C CA . LEU A 1 80 ? 37.574 -6.785 -2.541 1.00 57.10 80 LEU A CA 1
ATOM 641 C C . LEU A 1 80 ? 37.349 -5.915 -3.794 1.00 60.29 80 LEU A C 1
ATOM 642 O O . LEU A 1 80 ? 38.169 -5.950 -4.720 1.00 63.88 80 LEU A O 1
ATOM 647 N N . THR A 1 81 ? 36.248 -5.154 -3.822 1.00 60.05 81 THR A N 1
ATOM 648 C CA . THR A 1 81 ? 35.909 -4.257 -4.959 1.00 64.51 81 THR A CA 1
ATOM 649 C C . THR A 1 81 ? 36.810 -3.013 -5.038 1.00 67.82 81 THR A C 1
ATOM 650 O O . THR A 1 81 ? 37.657 -2.795 -4.166 1.00 65.94 81 THR A O 1
ATOM 654 N N . GLY A 1 82 ? 36.611 -2.200 -6.085 1.00 68.69 82 GLY A N 1
ATOM 655 C CA . GLY A 1 82 ? 37.214 -0.868 -6.185 1.00 70.70 82 GLY A CA 1
ATOM 656 C C . GLY A 1 82 ? 36.892 0.005 -4.975 1.00 67.67 82 GLY A C 1
ATOM 657 O O . GLY A 1 82 ? 37.788 0.607 -4.383 1.00 66.87 82 GLY A O 1
ATOM 658 N N . LYS A 1 83 ? 35.607 0.047 -4.619 1.00 66.58 83 LYS A N 1
ATOM 659 C CA . LYS A 1 83 ? 35.093 0.765 -3.456 1.00 65.05 83 LYS A CA 1
ATOM 660 C C . LYS A 1 83 ? 35.692 0.209 -2.139 1.00 60.38 83 LYS A C 1
ATOM 661 O O . LYS A 1 83 ? 36.087 0.978 -1.267 1.00 58.88 83 LYS A O 1
ATOM 667 N N . GLY A 1 84 ? 35.784 -1.120 -2.051 1.00 58.81 84 GLY A N 1
ATOM 668 C CA . GLY A 1 84 ? 36.460 -1.826 -0.961 1.00 56.57 84 GLY A CA 1
ATOM 669 C C . GLY A 1 84 ? 37.924 -1.475 -0.780 1.00 57.09 84 GLY A C 1
ATOM 670 O O . GLY A 1 84 ? 38.352 -1.218 0.348 1.00 56.09 84 GLY A O 1
ATOM 671 N N . GLU A 1 85 ? 38.678 -1.460 -1.886 1.00 59.55 85 GLU A N 1
ATOM 672 C CA . GLU A 1 85 ? 40.102 -1.079 -1.908 1.00 61.72 85 GLU A CA 1
ATOM 673 C C . GLU A 1 85 ? 40.339 0.375 -1.474 1.00 62.07 85 GLU A C 1
ATOM 674 O O . GLU A 1 85 ? 41.275 0.638 -0.712 1.00 62.46 85 GLU A O 1
ATOM 680 N N . SER A 1 86 ? 39.516 1.302 -1.976 1.00 63.21 86 SER A N 1
ATOM 681 C CA . SER A 1 86 ? 39.590 2.722 -1.592 1.00 64.86 86 SER A CA 1
ATOM 682 C C . SER A 1 86 ? 39.268 2.933 -0.101 1.00 61.66 86 SER A C 1
ATOM 683 O O . SER A 1 86 ? 40.039 3.597 0.600 1.00 62.05 86 SER A O 1
ATOM 686 N N . PHE A 1 87 ? 38.151 2.361 0.366 1.00 59.25 87 PHE A N 1
ATOM 687 C CA . PHE A 1 87 ? 37.760 2.442 1.780 1.00 57.63 87 PHE A CA 1
ATOM 688 C C . PHE A 1 87 ? 38.802 1.794 2.690 1.00 56.24 87 PHE A C 1
ATOM 689 O O . PHE A 1 87 ? 39.129 2.361 3.721 1.00 56.12 87 PHE A O 1
ATOM 697 N N . LEU A 1 88 ? 39.339 0.638 2.284 1.00 56.44 88 LEU A N 1
ATOM 698 C CA . LEU A 1 88 ? 40.476 0.005 2.979 1.00 57.22 88 LEU A CA 1
ATOM 699 C C . LEU A 1 88 ? 41.688 0.949 3.111 1.00 58.99 88 LEU A C 1
ATOM 700 O O . LEU A 1 88 ? 42.266 1.074 4.202 1.00 59.47 88 LEU A O 1
ATOM 705 N N . GLY A 1 89 ? 42.050 1.610 2.006 1.00 60.63 89 GLY A N 1
ATOM 706 C CA . GLY A 1 89 ? 43.146 2.598 1.983 1.00 63.36 89 GLY A CA 1
ATOM 707 C C . GLY A 1 89 ? 42.950 3.752 2.961 1.00 62.61 89 GLY A C 1
ATOM 708 O O . GLY A 1 89 ? 43.901 4.189 3.627 1.00 63.93 89 GLY A O 1
ATOM 709 N N . GLU A 1 90 ? 41.710 4.238 3.036 1.00 61.23 90 GLU A N 1
ATOM 710 C CA . GLU A 1 90 ? 41.294 5.256 4.003 1.00 61.34 90 GLU A CA 1
ATOM 711 C C . GLU A 1 90 ? 41.535 4.806 5.450 1.00 60.07 90 GLU A C 1
ATOM 712 O O . GLU A 1 90 ? 42.115 5.556 6.244 1.00 61.49 90 GLU A O 1
ATOM 718 N N . LEU A 1 91 ? 41.115 3.581 5.761 1.00 58.64 91 LEU A N 1
ATOM 719 C CA . LEU A 1 91 ? 41.183 3.006 7.114 1.00 59.24 91 LEU A CA 1
ATOM 720 C C . LEU A 1 91 ? 42.603 2.756 7.625 1.00 61.75 91 LEU A C 1
ATOM 721 O O . LEU A 1 91 ? 42.893 3.016 8.808 1.00 63.32 91 LEU A O 1
ATOM 726 N N . GLU A 1 92 ? 43.464 2.245 6.735 1.00 63.00 92 GLU A N 1
ATOM 727 C CA . GLU A 1 92 ? 44.872 1.952 7.038 1.00 66.82 92 GLU A CA 1
ATOM 728 C C . GLU A 1 92 ? 45.652 3.229 7.343 1.00 68.64 92 GLU A C 1
ATOM 729 O O . GLU A 1 92 ? 46.504 3.240 8.241 1.00 71.68 92 GLU A O 1
ATOM 735 N N . ALA A 1 93 ? 45.354 4.285 6.580 1.00 67.79 93 ALA A N 1
ATOM 736 C CA . ALA A 1 93 ? 45.946 5.610 6.761 1.00 70.40 93 ALA A CA 1
ATOM 737 C C . ALA A 1 93 ? 45.429 6.264 8.040 1.00 69.93 93 ALA A C 1
ATOM 738 O O . ALA A 1 93 ? 46.146 7.035 8.683 1.00 72.68 93 ALA A O 1
ATOM 740 N N . SER A 1 94 ? 44.195 5.920 8.417 1.00 67.55 94 SER A N 1
ATOM 741 C CA . SER A 1 94 ? 43.575 6.379 9.660 1.00 67.51 94 SER A CA 1
ATOM 742 C C . SER A 1 94 ? 44.149 5.699 10.917 1.00 69.84 94 SER A C 1
ATOM 743 O O . SER A 1 94 ? 44.195 6.327 11.994 1.00 71.11 94 SER A O 1
ATOM 746 N N . TRP A 1 95 ? 44.552 4.421 10.795 1.00 70.60 95 TRP A N 1
ATOM 747 C CA . TRP A 1 95 ? 45.283 3.743 11.881 1.00 74.55 95 TRP A CA 1
ATOM 748 C C . TRP A 1 95 ? 46.672 4.323 12.028 1.00 77.95 95 TRP A C 1
ATOM 749 O O . TRP A 1 95 ? 47.202 4.393 13.139 1.00 81.59 95 TRP A O 1
ATOM 760 N N . LYS A 1 96 ? 47.261 4.692 10.887 1.00 77.26 96 LYS A N 1
ATOM 761 C CA . LYS A 1 96 ? 48.581 5.304 10.832 1.00 81.30 96 LYS A CA 1
ATOM 762 C C . LYS A 1 96 ? 48.556 6.668 11.527 1.00 81.64 96 LYS A C 1
ATOM 763 O O . LYS A 1 96 ? 49.433 6.953 12.346 1.00 85.77 96 LYS A O 1
ATOM 769 N N . GLU A 1 97 ? 47.530 7.476 11.224 1.00 78.21 97 GLU A N 1
ATOM 770 C CA . GLU A 1 97 ? 47.286 8.767 11.890 1.00 79.19 97 GLU A CA 1
ATOM 771 C C . GLU A 1 97 ? 47.049 8.598 13.397 1.00 80.63 97 GLU A C 1
ATOM 772 O O . GLU A 1 97 ? 47.461 9.446 14.203 1.00 83.61 97 GLU A O 1
ATOM 778 N N . LEU A 1 98 ? 46.412 7.483 13.757 1.00 178.96 98 LEU A N 1
ATOM 779 C CA . LEU A 1 98 ? 46.120 7.118 15.142 1.00 176.94 98 LEU A CA 1
ATOM 780 C C . LEU A 1 98 ? 47.378 6.785 15.970 1.00 177.26 98 LEU A C 1
ATOM 781 O O . LEU A 1 98 ? 47.276 6.418 17.148 1.00 177.48 98 LEU A O 1
ATOM 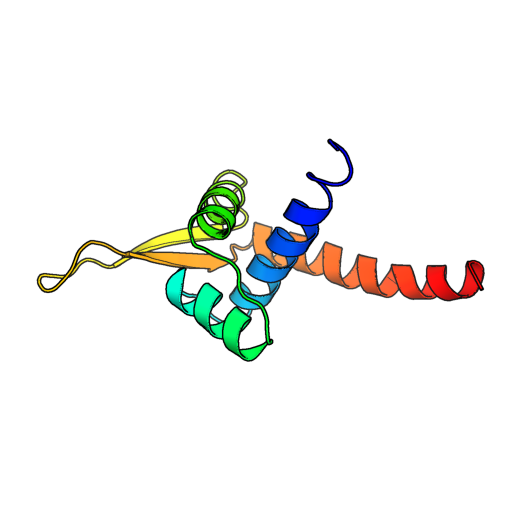786 N N . ASN A 1 99 ? 48.552 6.925 15.347 1.00 179.07 99 ASN A N 1
ATOM 787 C CA . ASN A 1 99 ? 49.845 6.864 16.037 1.00 180.08 99 ASN A CA 1
ATOM 788 C C . ASN A 1 99 ? 50.540 8.226 16.201 1.00 180.59 99 ASN A C 1
ATOM 789 O O . ASN A 1 99 ? 51.474 8.364 16.999 1.00 180.76 99 ASN A O 1
ATOM 794 N N . GLU A 1 100 ? 50.078 9.219 15.439 1.00 182.46 100 GLU A N 1
ATOM 795 C CA . GLU A 1 100 ? 50.364 10.628 15.723 1.00 185.80 100 GLU A CA 1
ATOM 796 C C . GLU A 1 100 ? 49.458 11.092 16.866 1.00 183.22 100 GLU A C 1
ATOM 797 O O . GLU A 1 100 ? 49.772 12.056 17.568 1.00 186.71 100 GLU A O 1
ATOM 803 N N . THR A 1 101 ? 48.335 10.391 17.028 1.00 179.58 101 THR A N 1
ATOM 804 C CA . THR A 1 101 ? 47.447 10.520 18.183 1.00 179.96 101 THR A CA 1
ATOM 805 C C . THR A 1 101 ? 48.082 9.861 19.419 1.00 177.99 101 THR A C 1
ATOM 806 O O . THR A 1 101 ? 48.052 10.444 20.505 1.00 181.07 101 THR A O 1
ATOM 810 N N . VAL A 1 102 ? 48.677 8.675 19.240 1.00 175.14 102 VAL A N 1
ATOM 811 C CA . VAL A 1 102 ? 49.312 7.912 20.336 1.00 175.18 102 VAL A CA 1
ATOM 812 C C . VAL A 1 102 ? 50.524 8.629 20.965 1.00 174.74 102 VAL A C 1
ATOM 813 O O . VAL A 1 102 ? 50.986 8.261 22.052 1.00 175.31 102 VAL A O 1
ATOM 817 N N . ASN A 1 103 ? 51.012 9.659 20.276 1.00 175.45 103 ASN A N 1
ATOM 818 C CA . ASN A 1 103 ? 52.022 10.558 20.818 1.00 177.13 103 ASN A CA 1
ATOM 819 C C . ASN A 1 103 ? 51.415 11.597 21.766 1.00 180.72 103 ASN A C 1
ATOM 820 O O . ASN A 1 103 ? 52.010 11.909 22.801 1.00 181.73 103 ASN A O 1
ATOM 825 N N . HIS A 1 104 ? 50.238 12.120 21.408 1.00 184.35 104 HIS A N 1
ATOM 826 C CA . HIS A 1 104 ? 49.527 13.114 22.228 1.00 192.20 104 HIS A CA 1
ATOM 827 C C . HIS A 1 104 ? 48.866 12.520 23.470 1.00 193.86 104 HIS A C 1
ATOM 828 O O . HIS A 1 104 ? 48.674 13.224 24.468 1.00 201.97 104 HIS A O 1
ATOM 835 N N . ILE A 1 105 ? 48.520 11.234 23.398 1.00 189.28 105 ILE A N 1
ATOM 836 C CA . ILE A 1 105 ? 47.894 10.514 24.518 1.00 194.04 105 ILE A CA 1
ATOM 837 C C . ILE A 1 105 ? 48.887 10.272 25.662 1.00 193.96 105 ILE A C 1
ATOM 838 O O . ILE A 1 105 ? 48.531 10.410 26.834 1.00 202.31 105 ILE A O 1
ATOM 843 N N . ALA A 1 106 ? 50.131 9.950 25.301 1.00 186.36 106 ALA A N 1
ATOM 844 C CA . ALA A 1 106 ? 51.183 9.608 26.254 1.00 185.51 106 ALA A CA 1
ATOM 845 C C . ALA A 1 106 ? 51.945 10.847 26.715 1.00 186.29 106 ALA A C 1
ATOM 846 O O . ALA A 1 106 ? 51.380 11.727 27.364 1.00 193.59 106 ALA A O 1
#

InterPro domains:
  IPR005149 Transcription regulator PadR, N-terminal [PF03551] (19-89)
  IPR036388 Winged helix-like DNA-binding domain superfamily [G3DSA:1.10.10.10] (1-111)
  IPR036390 Winged helix DNA-binding domain superfamily [SSF46785] (8-106)
  IPR052509 Metal-responsive DNA-binding regulator [PTHR33169] (10-107)

Foldseek 3Di:
DVVVVVVVLVVVLLLQLVVQAPPWAFLVVSQVVCVVVVHHDDCVSSVVSQVVCVVVVQKDWDWDDDPVDHTTTTIHGDPNNNVVSVVVVVVVVVVVVVVVVVD

Radius of gyration: 15.46 Å; Cα contacts (8 Å, |Δi|>4): 94; chains: 1; bounding box: 26×46×36 Å